Protein AF-A0A951LXU3-F1 (afdb_monomer)

Nearest PDB structures (foldseek):
  7msp-assembly2_B  TM=8.466E-01  e=3.086E-03  Bacillus subtilis subsp. subtilis str. 168
  7msk-assembly1_B  TM=7.922E-01  e=1.764E-03  Bacillus thuringiensis serovar andalousiensis BGSC 4AW1
  2ewm-assembly1_B-2  TM=5.024E-01  e=1.553E-02  Azoarcus
  4za2-assembly1_B  TM=5.194E-01  e=3.706E-02  Pectobacterium carotovorum subsp. carotovorum
  2q2w-assembly1_A  TM=5.450E-01  e=4.752E-02  Pseudomonas putida

Mean predicted aligned error: 4.67 Å

pLDDT: mean 90.05, std 13.34, range [43.31, 98.56]

Foldseek 3Di:
DPPDDAQEEEEEEDAQLLPQQLVVLLQQVVVPHAYEYEYQPHPDCNQVSNVVSPHHYHYDPHRPDDVVSRVVRVVVCVVVVHPHYHYDYSNPPDHPVVPD

Solvent-accessible surface area (backbone atoms only — not comparable to full-atom values): 5572 Å² total; per-residue (Å²): 134,82,76,74,81,76,44,43,30,37,31,25,36,35,65,62,32,44,90,31,34,34,60,47,40,56,60,41,46,80,76,69,45,43,45,35,35,18,27,34,44,48,88,59,52,28,66,58,37,31,43,73,49,67,36,46,74,47,72,41,94,53,69,70,52,62,70,51,27,42,50,56,32,50,57,50,36,51,75,72,61,44,74,41,82,42,80,47,72,33,80,53,84,68,56,70,86,75,61,132

Radius of gyration: 12.95 Å; Cα contacts (8 Å, |Δi|>4): 194; chains: 1; bounding box: 33×26×37 Å

Sequence (100 aa):
MISPPATIWIVIAAYNEGRAIGDVIGALRPEGYSVVVVDDCSRDETAAVARQAGASVLRHAINLGQGAALQTGIEFALAQGAEILVTFDADGQHRVSDIP

Structure (mmCIF, N/CA/C/O backbone):
data_AF-A0A951LXU3-F1
#
_entry.id   AF-A0A951LXU3-F1
#
loop_
_atom_site.group_PDB
_atom_site.id
_atom_site.type_symbol
_atom_site.label_atom_id
_atom_site.label_alt_id
_atom_site.label_comp_id
_atom_site.label_asym_id
_atom_site.label_entity_id
_atom_site.label_seq_id
_atom_site.pdbx_PDB_ins_code
_atom_site.Cartn_x
_atom_site.Cartn_y
_atom_site.Cartn_z
_atom_site.occupancy
_atom_site.B_iso_or_equiv
_atom_site.auth_seq_id
_atom_site.auth_comp_id
_atom_site.auth_asym_id
_atom_site.auth_atom_id
_atom_site.pdbx_PDB_model_num
ATOM 1 N N . MET A 1 1 ? -21.569 10.470 24.785 1.00 43.31 1 MET A N 1
ATOM 2 C CA . MET A 1 1 ? -21.430 10.223 23.336 1.00 43.31 1 MET A CA 1
ATOM 3 C C . MET A 1 1 ? -20.335 9.194 23.179 1.00 43.31 1 MET A C 1
ATOM 5 O O . MET A 1 1 ? -19.267 9.407 23.731 1.00 43.31 1 MET A O 1
ATOM 9 N N . ILE A 1 2 ? -20.631 8.061 22.556 1.00 47.25 2 ILE A N 1
ATOM 10 C CA . ILE A 1 2 ? -19.618 7.058 22.219 1.00 47.25 2 ILE A CA 1
ATOM 11 C C . ILE A 1 2 ? -18.964 7.593 20.944 1.00 47.25 2 ILE A C 1
ATOM 13 O O . ILE A 1 2 ? -19.700 7.891 20.000 1.00 47.25 2 ILE A O 1
ATOM 17 N N . SER A 1 3 ? -17.650 7.830 20.934 1.00 48.50 3 SER A N 1
ATOM 18 C CA . SER A 1 3 ? -16.967 8.191 19.686 1.00 48.50 3 SER A CA 1
ATOM 19 C C . SER A 1 3 ? -17.241 7.102 18.644 1.00 48.50 3 SER A C 1
ATOM 21 O O . SER A 1 3 ? -17.314 5.927 19.026 1.00 48.50 3 SER A O 1
ATOM 23 N N . PRO A 1 4 ? -17.431 7.453 17.359 1.00 57.72 4 PRO A N 1
ATOM 24 C CA . PRO A 1 4 ? -17.428 6.442 16.310 1.00 57.72 4 PRO A CA 1
ATOM 25 C C . PRO A 1 4 ? -16.132 5.615 16.410 1.00 57.72 4 PRO A C 1
ATOM 27 O O . PRO A 1 4 ? -15.127 6.130 16.912 1.00 57.72 4 PRO A O 1
ATOM 30 N N . PRO A 1 5 ? -16.149 4.332 16.007 1.00 64.75 5 PRO A N 1
ATOM 31 C CA . PRO A 1 5 ? -14.927 3.535 15.967 1.00 64.75 5 PRO A CA 1
ATOM 32 C C . PRO A 1 5 ? -13.862 4.281 15.152 1.00 64.75 5 PRO A C 1
ATOM 34 O O . PRO A 1 5 ? -14.186 4.840 14.104 1.00 64.75 5 PRO A O 1
ATOM 37 N N . ALA A 1 6 ? -12.628 4.326 15.666 1.00 72.38 6 ALA A N 1
ATOM 38 C CA . ALA A 1 6 ? -11.542 5.090 15.059 1.00 72.38 6 ALA A CA 1
ATOM 39 C C . ALA A 1 6 ? -11.329 4.668 13.600 1.00 72.38 6 ALA A C 1
ATOM 41 O O . ALA A 1 6 ? -11.342 3.476 13.281 1.00 72.38 6 ALA A O 1
ATOM 42 N N . THR A 1 7 ? -11.105 5.635 12.712 1.00 88.75 7 THR A N 1
ATOM 43 C CA . THR A 1 7 ? -10.856 5.337 11.295 1.00 88.75 7 THR A CA 1
ATOM 44 C C . THR A 1 7 ? -9.410 4.868 11.103 1.00 88.75 7 THR A C 1
ATOM 46 O O . THR A 1 7 ? -8.490 5.686 11.020 1.00 88.75 7 THR A O 1
ATOM 49 N N . ILE A 1 8 ? -9.204 3.547 11.052 1.00 94.44 8 ILE A N 1
ATOM 50 C CA . ILE A 1 8 ? -7.886 2.914 10.883 1.00 94.44 8 ILE A CA 1
ATOM 51 C C . ILE A 1 8 ? -7.591 2.676 9.399 1.00 94.44 8 ILE A C 1
ATOM 53 O O . ILE A 1 8 ? -8.373 2.030 8.692 1.00 94.44 8 ILE A O 1
ATOM 57 N N . TRP A 1 9 ? -6.433 3.160 8.949 1.00 96.69 9 TRP A N 1
ATOM 58 C CA . TRP A 1 9 ? -5.914 2.935 7.603 1.00 96.69 9 TRP A CA 1
ATOM 59 C C . TRP A 1 9 ? -4.632 2.105 7.618 1.00 96.69 9 TRP A C 1
ATOM 61 O O . TRP A 1 9 ? -3.658 2.455 8.286 1.00 96.69 9 TRP A O 1
ATOM 71 N N . ILE A 1 10 ? -4.622 1.041 6.818 1.00 96.25 10 ILE A N 1
ATOM 72 C CA . I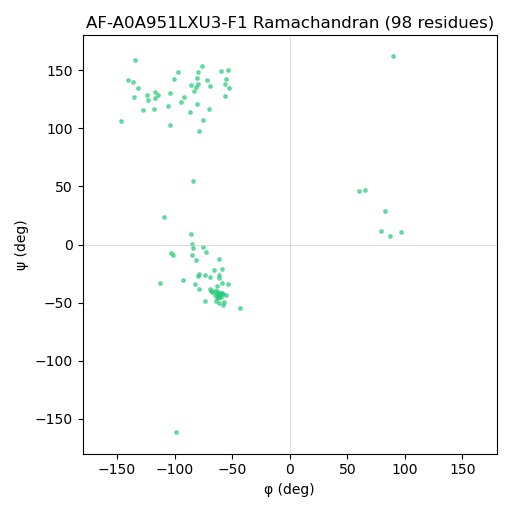LE A 1 10 ? -3.441 0.235 6.526 1.00 96.25 10 ILE A CA 1
ATOM 73 C C . ILE A 1 10 ? -2.808 0.748 5.236 1.00 96.25 10 ILE A C 1
ATOM 75 O O . ILE A 1 10 ? -3.456 0.788 4.186 1.00 96.25 10 ILE A O 1
ATOM 79 N N . VAL A 1 11 ? -1.543 1.139 5.323 1.00 97.56 11 VAL A N 1
ATOM 80 C CA . VAL A 1 11 ? -0.736 1.636 4.212 1.00 97.56 11 VAL A CA 1
ATOM 81 C C . VAL A 1 11 ? 0.257 0.557 3.806 1.00 97.56 11 VAL A C 1
ATOM 83 O O . VAL A 1 11 ? 1.117 0.171 4.598 1.00 97.56 11 VAL A O 1
ATOM 86 N N . ILE A 1 12 ? 0.155 0.100 2.562 1.00 97.12 12 ILE A N 1
ATOM 87 C CA . ILE A 1 12 ? 1.011 -0.948 2.005 1.00 97.12 12 ILE A CA 1
ATOM 88 C C . ILE A 1 12 ? 1.793 -0.369 0.830 1.00 97.12 12 ILE A C 1
ATOM 90 O O . ILE A 1 12 ? 1.211 0.012 -0.185 1.00 97.12 12 ILE A O 1
ATOM 94 N N . ALA A 1 13 ? 3.116 -0.313 0.943 1.00 97.12 13 ALA A N 1
ATOM 95 C CA . ALA A 1 13 ? 3.983 -0.073 -0.208 1.00 97.12 13 ALA A CA 1
ATOM 96 C C . ALA A 1 13 ? 4.212 -1.402 -0.941 1.00 97.12 13 ALA A C 1
ATOM 98 O O . ALA A 1 13 ? 4.534 -2.399 -0.299 1.00 97.12 13 ALA A O 1
ATOM 99 N N . ALA A 1 14 ? 4.053 -1.429 -2.265 1.00 97.06 14 ALA A N 1
ATOM 100 C CA . ALA A 1 14 ? 4.173 -2.657 -3.049 1.00 97.06 14 ALA A CA 1
ATOM 101 C C . ALA A 1 14 ? 4.990 -2.450 -4.331 1.00 97.06 14 ALA A C 1
ATOM 103 O O . ALA A 1 14 ? 4.826 -1.447 -5.027 1.00 97.06 14 ALA A O 1
ATOM 104 N N . TYR A 1 15 ? 5.841 -3.424 -4.663 1.00 96.94 15 TYR A N 1
ATOM 105 C CA . TYR A 1 15 ? 6.587 -3.472 -5.920 1.00 96.94 15 TYR A CA 1
ATOM 106 C C . TYR A 1 15 ? 6.771 -4.924 -6.386 1.00 96.94 15 TYR A C 1
ATOM 108 O O . TYR A 1 15 ? 7.609 -5.646 -5.860 1.00 96.94 15 TYR A O 1
ATOM 116 N N . ASN A 1 16 ? 6.026 -5.326 -7.417 1.00 96.44 16 ASN A N 1
ATOM 117 C CA . ASN A 1 16 ? 5.973 -6.687 -7.970 1.00 96.44 16 ASN A CA 1
ATOM 118 C C . ASN A 1 16 ? 5.507 -7.772 -6.975 1.00 96.44 16 ASN A C 1
ATOM 120 O O . ASN A 1 16 ? 6.093 -8.851 -6.898 1.00 96.44 16 ASN A O 1
ATOM 124 N N . GLU A 1 17 ? 4.434 -7.482 -6.242 1.00 95.62 17 GLU A N 1
ATOM 125 C CA . GLU A 1 17 ? 3.847 -8.329 -5.195 1.00 95.62 17 GLU A CA 1
ATOM 126 C C . GLU A 1 17 ? 2.501 -8.949 -5.605 1.00 95.62 17 GLU A C 1
ATOM 128 O O . GLU A 1 17 ? 1.681 -9.324 -4.763 1.00 95.62 17 GLU A O 1
ATOM 133 N N . GLY A 1 18 ? 2.238 -9.094 -6.909 1.00 93.25 18 GLY A N 1
ATOM 134 C CA . GLY A 1 18 ? 0.942 -9.554 -7.419 1.00 93.25 18 GLY A CA 1
ATOM 135 C C . GLY A 1 18 ? 0.517 -10.938 -6.921 1.00 93.25 18 GLY A C 1
ATOM 136 O O . GLY A 1 18 ? -0.671 -11.246 -6.920 1.00 93.25 18 GLY A O 1
ATOM 137 N N . ARG A 1 19 ? 1.467 -11.759 -6.458 1.00 92.81 19 ARG A N 1
ATOM 138 C CA . ARG A 1 19 ? 1.201 -13.100 -5.916 1.00 92.81 19 ARG A CA 1
ATOM 139 C C . ARG A 1 19 ? 0.699 -13.103 -4.472 1.00 92.81 19 ARG A C 1
ATOM 141 O O . ARG A 1 19 ? 0.030 -14.058 -4.106 1.00 92.81 19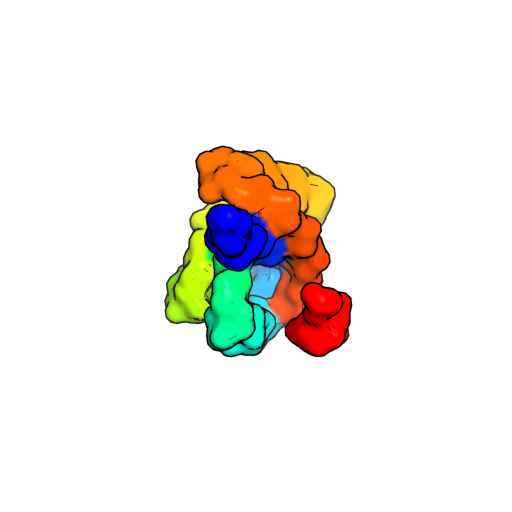 ARG A O 1
ATOM 148 N N . ALA A 1 20 ? 1.044 -12.092 -3.676 1.00 91.88 20 ALA A N 1
ATOM 149 C CA . ALA A 1 20 ? 0.772 -12.057 -2.236 1.00 91.88 20 ALA A CA 1
ATOM 150 C C . ALA A 1 20 ? -0.248 -10.975 -1.857 1.00 91.88 20 ALA A C 1
ATOM 152 O O . ALA A 1 20 ? -1.067 -11.174 -0.960 1.00 91.88 20 ALA A O 1
ATOM 153 N N . ILE A 1 21 ? -0.251 -9.845 -2.574 1.00 94.62 21 ILE A N 1
ATOM 154 C CA . ILE A 1 21 ? -1.008 -8.650 -2.185 1.00 94.62 21 ILE A CA 1
ATOM 155 C C . ILE A 1 21 ? -2.519 -8.900 -2.054 1.00 94.62 21 ILE A C 1
ATOM 157 O O . ILE A 1 21 ? -3.175 -8.303 -1.203 1.00 94.62 21 ILE A O 1
ATOM 161 N N . GLY A 1 22 ? -3.073 -9.804 -2.869 1.00 94.88 22 GLY A N 1
ATOM 162 C CA . GLY A 1 22 ? -4.487 -10.175 -2.812 1.00 94.88 22 GLY A CA 1
ATOM 163 C C . GLY A 1 22 ? -4.868 -10.836 -1.487 1.00 94.88 22 GLY A C 1
ATOM 164 O O . GLY A 1 22 ? -5.855 -10.432 -0.873 1.00 94.88 22 GLY A O 1
ATOM 165 N N . ASP A 1 23 ? -4.057 -11.786 -1.021 1.00 92.88 23 AS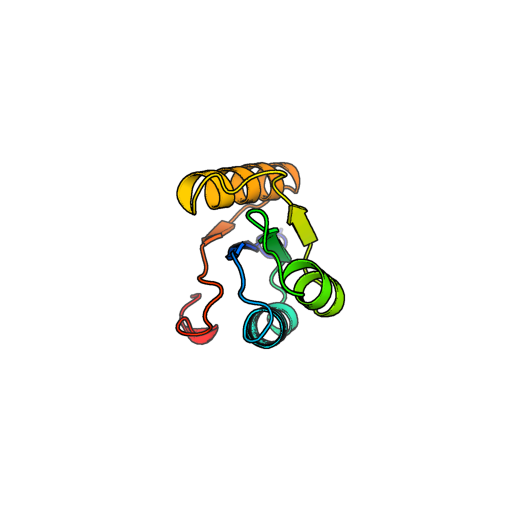P A N 1
ATOM 166 C CA . ASP A 1 23 ? -4.287 -12.507 0.234 1.00 92.88 23 ASP A CA 1
ATOM 167 C C . ASP A 1 23 ? -4.112 -11.580 1.443 1.00 92.88 23 ASP A C 1
ATOM 169 O O . ASP A 1 23 ? -4.928 -11.603 2.364 1.00 92.88 23 ASP A O 1
ATOM 173 N N . VAL A 1 24 ? -3.107 -10.695 1.405 1.00 92.81 24 VAL A N 1
ATOM 174 C CA . VAL A 1 24 ? -2.877 -9.677 2.446 1.00 92.81 24 VAL A CA 1
ATOM 175 C C . VAL A 1 24 ? -4.100 -8.771 2.603 1.00 92.81 24 VAL A C 1
ATOM 177 O O . VAL A 1 24 ? -4.633 -8.618 3.702 1.00 92.81 24 VAL A O 1
ATOM 180 N N . ILE A 1 25 ? -4.600 -8.202 1.502 1.00 94.69 25 ILE A N 1
AT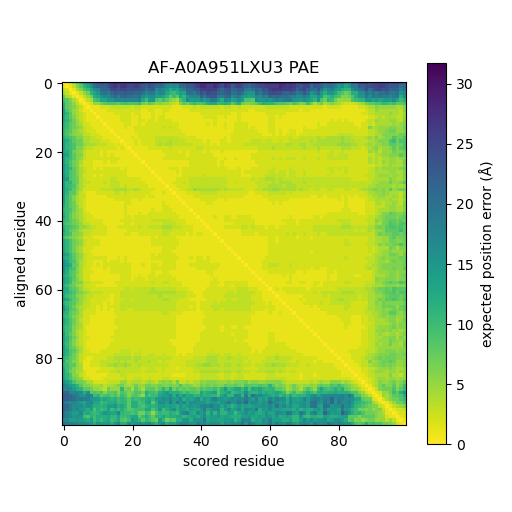OM 181 C CA . ILE A 1 25 ? -5.790 -7.338 1.538 1.00 94.69 25 ILE A CA 1
ATOM 182 C C . ILE A 1 25 ? -7.029 -8.139 1.956 1.00 94.69 25 ILE A C 1
ATOM 184 O O . ILE A 1 25 ? -7.848 -7.642 2.733 1.00 94.69 25 ILE A O 1
ATOM 188 N N . GLY A 1 26 ? -7.160 -9.373 1.463 1.00 94.06 26 GLY A N 1
ATOM 189 C CA . GLY A 1 26 ? -8.260 -10.277 1.786 1.00 94.06 26 GLY A CA 1
ATOM 190 C C . GLY A 1 26 ? -8.334 -10.641 3.268 1.00 94.06 26 GLY A C 1
ATOM 191 O O . GLY A 1 26 ? -9.432 -10.865 3.770 1.00 94.06 26 GLY A O 1
ATOM 192 N N . ALA A 1 27 ? -7.204 -10.641 3.977 1.00 91.56 27 ALA A N 1
ATOM 193 C CA . ALA A 1 27 ? -7.156 -10.849 5.419 1.00 91.56 27 ALA A CA 1
ATOM 194 C C . ALA A 1 27 ? -7.461 -9.566 6.218 1.00 91.56 27 ALA A C 1
ATOM 196 O O . ALA A 1 27 ? -8.091 -9.637 7.267 1.00 91.56 27 ALA A O 1
ATOM 197 N N . LEU A 1 28 ? -7.060 -8.389 5.722 1.00 91.56 28 LEU A N 1
ATOM 198 C CA . LEU A 1 28 ? -7.249 -7.105 6.419 1.00 91.56 28 LEU A CA 1
ATOM 199 C C . LEU A 1 28 ? -8.674 -6.545 6.293 1.00 91.56 28 LEU A C 1
ATOM 201 O O . LEU A 1 28 ? -9.212 -5.957 7.228 1.00 91.56 28 LEU A O 1
ATOM 205 N N . ARG A 1 29 ? -9.298 -6.694 5.122 1.00 90.94 29 ARG A N 1
ATOM 206 C CA . ARG A 1 29 ? -10.613 -6.103 4.823 1.00 90.94 29 ARG A CA 1
ATOM 207 C C . ARG A 1 29 ? -11.758 -6.626 5.705 1.00 90.94 29 ARG A C 1
ATOM 209 O O . ARG A 1 29 ? -12.578 -5.801 6.110 1.00 90.94 29 ARG A O 1
ATOM 216 N N . PRO A 1 30 ? -11.861 -7.936 6.003 1.00 90.62 30 PRO A N 1
ATOM 217 C CA . PRO A 1 30 ? -12.908 -8.467 6.877 1.00 90.62 30 PRO A CA 1
ATOM 218 C C . PRO A 1 30 ? -12.875 -7.915 8.306 1.00 90.62 30 PRO A C 1
ATOM 220 O O . PRO A 1 30 ? -13.931 -7.816 8.922 1.00 90.62 30 PRO A O 1
ATOM 223 N N . GLU A 1 31 ? -11.707 -7.490 8.798 1.00 89.88 31 GLU A N 1
ATOM 224 C CA . GLU A 1 31 ? -11.552 -6.853 10.118 1.00 89.88 31 GLU A CA 1
ATOM 225 C C . GLU A 1 31 ? -12.048 -5.392 10.150 1.00 89.88 31 GLU A C 1
ATOM 227 O O . GLU A 1 31 ? -12.029 -4.733 11.186 1.00 89.88 31 GLU A O 1
ATOM 232 N N . GLY A 1 32 ? -12.513 -4.860 9.014 1.00 90.12 32 GLY A N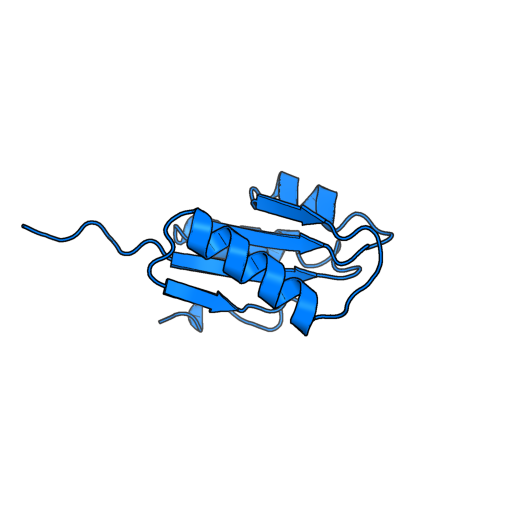 1
ATOM 233 C CA . GLY A 1 32 ? -13.056 -3.505 8.912 1.00 90.12 32 GLY A CA 1
ATOM 234 C C . GLY A 1 32 ? -12.012 -2.420 8.645 1.00 90.12 32 GLY A C 1
ATOM 235 O O . GLY A 1 32 ? -12.360 -1.238 8.633 1.00 90.12 32 GLY A O 1
ATOM 236 N N . TYR A 1 33 ? -10.754 -2.787 8.388 1.00 93.31 33 TYR A N 1
ATOM 237 C CA . TYR A 1 33 ? -9.712 -1.817 8.068 1.00 93.31 33 TYR A CA 1
ATOM 238 C C . TYR A 1 33 ? -9.877 -1.215 6.667 1.00 93.31 33 TYR A C 1
ATOM 240 O O . TYR A 1 33 ? -10.179 -1.904 5.685 1.00 93.31 33 TYR A O 1
ATOM 248 N N . SER A 1 34 ? -9.597 0.086 6.554 1.00 95.62 34 SER A N 1
ATOM 249 C CA . SER A 1 34 ? -9.410 0.733 5.254 1.00 95.62 34 SER A CA 1
ATO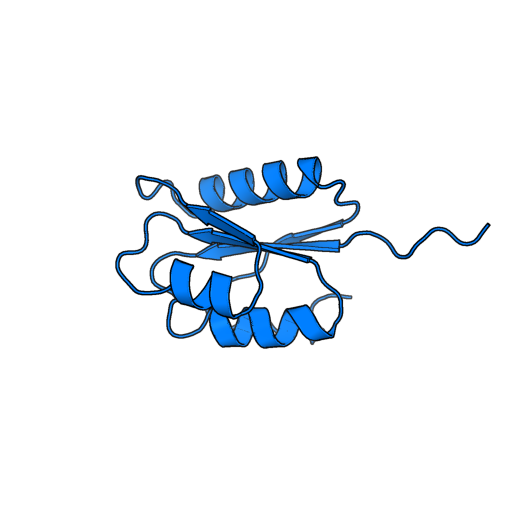M 250 C C . SER A 1 34 ? -7.994 0.465 4.758 1.00 95.62 34 SER A C 1
ATOM 252 O O . SER A 1 34 ? -7.044 0.567 5.525 1.00 95.62 34 SER A O 1
ATOM 254 N N . VAL A 1 35 ? -7.829 0.113 3.482 1.00 97.12 35 VAL A N 1
ATOM 255 C CA . VAL A 1 35 ? -6.521 -0.272 2.929 1.00 97.12 35 VAL A CA 1
ATOM 256 C C . VAL A 1 35 ? -6.182 0.614 1.740 1.00 97.12 35 VAL A C 1
ATOM 258 O O . VAL A 1 35 ? -6.983 0.741 0.806 1.00 97.12 35 VAL A O 1
ATOM 261 N N . VAL A 1 36 ? -4.983 1.194 1.761 1.00 98.31 36 VAL A N 1
ATOM 262 C CA . VAL A 1 36 ? -4.356 1.831 0.603 1.00 98.31 36 VAL A CA 1
ATOM 263 C C . VAL A 1 36 ? -3.076 1.088 0.240 1.00 98.31 36 VAL A C 1
ATOM 265 O O . VAL A 1 36 ? -2.188 0.900 1.068 1.00 98.31 36 VAL A O 1
ATOM 268 N N . VAL A 1 37 ? -2.982 0.684 -1.024 1.00 98.44 37 VAL A N 1
ATOM 269 C CA . VAL A 1 37 ? -1.759 0.158 -1.625 1.00 98.44 37 VAL A CA 1
ATOM 270 C C . VAL A 1 37 ? -1.146 1.233 -2.506 1.00 98.44 37 VAL A C 1
ATOM 272 O O . VAL A 1 37 ? -1.822 1.808 -3.362 1.00 98.44 37 VAL A O 1
ATOM 275 N N . VAL A 1 38 ? 0.144 1.481 -2.326 1.00 98.56 38 VAL A N 1
ATOM 276 C CA . VAL A 1 38 ? 0.944 2.314 -3.219 1.00 98.56 38 VAL A CA 1
ATOM 277 C C . VAL A 1 38 ? 1.813 1.399 -4.071 1.00 98.56 38 VAL A C 1
ATOM 279 O O . VAL A 1 38 ? 2.810 0.856 -3.602 1.00 98.56 38 VAL A O 1
ATOM 282 N N . ASP A 1 39 ? 1.394 1.207 -5.320 1.00 98.50 39 ASP A N 1
ATOM 283 C CA . ASP A 1 39 ? 2.135 0.474 -6.343 1.00 98.50 39 ASP A CA 1
ATOM 284 C C . ASP A 1 39 ? 3.296 1.333 -6.869 1.00 98.50 39 ASP A C 1
ATOM 286 O O . ASP A 1 39 ? 3.092 2.289 -7.627 1.00 98.50 39 ASP A O 1
ATOM 290 N N . ASP A 1 40 ? 4.523 0.987 -6.490 1.00 98.12 40 ASP A N 1
ATOM 291 C CA . ASP A 1 40 ? 5.739 1.736 -6.812 1.00 98.12 40 ASP A CA 1
ATOM 292 C C . ASP A 1 40 ? 6.301 1.369 -8.200 1.00 98.12 40 ASP A C 1
ATOM 294 O O . ASP A 1 40 ? 7.459 0.979 -8.371 1.00 98.12 40 ASP A O 1
ATOM 298 N N . CYS A 1 41 ? 5.439 1.486 -9.216 1.00 98.00 41 CYS A N 1
ATOM 299 C CA . CYS A 1 41 ? 5.713 1.154 -10.615 1.00 98.00 41 CYS A CA 1
ATOM 300 C C . CYS A 1 41 ? 5.982 -0.347 -10.862 1.00 98.00 41 CYS A C 1
ATOM 302 O O . CYS A 1 41 ? 6.908 -0.721 -11.589 1.00 98.00 41 CYS A O 1
ATOM 304 N N . SER A 1 42 ? 5.148 -1.232 -10.301 1.00 97.81 42 SER A N 1
ATOM 305 C CA . SER A 1 42 ? 5.219 -2.668 -10.602 1.00 97.81 42 SER A CA 1
ATOM 306 C C . SER A 1 42 ? 5.014 -2.947 -12.092 1.00 97.81 42 SER A C 1
ATOM 308 O O . SER A 1 42 ? 4.293 -2.236 -12.804 1.00 97.81 42 SER A O 1
ATOM 310 N N . ARG A 1 43 ? 5.654 -4.017 -12.565 1.00 97.56 43 ARG A N 1
ATOM 311 C CA . ARG A 1 43 ? 5.556 -4.522 -13.945 1.00 97.56 43 ARG A CA 1
ATOM 312 C C . ARG A 1 43 ? 4.636 -5.732 -14.073 1.00 97.56 43 ARG A C 1
A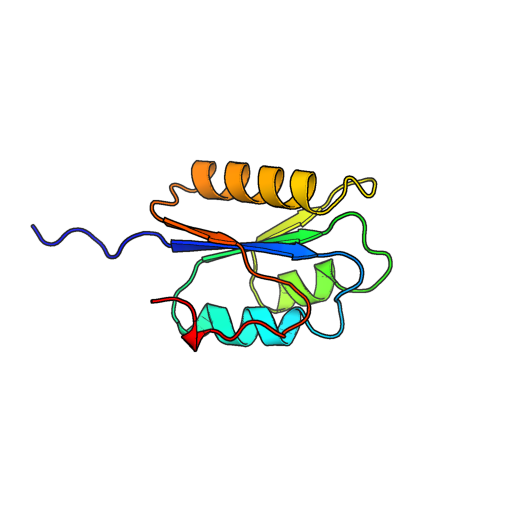TOM 314 O O . ARG A 1 43 ? 4.369 -6.166 -15.190 1.00 97.56 43 ARG A O 1
ATOM 321 N N . ASP A 1 44 ? 4.198 -6.278 -12.948 1.00 97.44 44 ASP A N 1
ATOM 322 C CA . ASP A 1 44 ? 3.261 -7.388 -12.861 1.00 97.44 44 ASP A CA 1
ATOM 323 C C . ASP A 1 44 ? 1.827 -6.890 -12.581 1.00 97.44 44 ASP A C 1
ATOM 325 O O . ASP A 1 44 ? 1.483 -5.723 -12.794 1.00 97.44 44 ASP A O 1
ATOM 329 N N . GLU A 1 45 ? 0.975 -7.792 -12.099 1.00 97.69 45 GLU A N 1
ATOM 330 C CA . GLU A 1 45 ? -0.439 -7.532 -11.840 1.00 97.69 45 GLU A CA 1
ATOM 331 C C . GLU A 1 45 ? -0.725 -6.928 -10.452 1.00 97.69 45 GLU A C 1
ATOM 333 O O . GLU A 1 45 ? -1.896 -6.780 -10.107 1.00 97.69 45 GLU A O 1
ATOM 338 N N . THR A 1 46 ? 0.291 -6.521 -9.672 1.00 97.75 46 THR A N 1
ATOM 339 C CA . THR A 1 46 ? 0.144 -6.004 -8.289 1.00 97.75 46 THR A CA 1
ATOM 340 C C . THR A 1 46 ? -1.020 -5.027 -8.132 1.00 97.75 46 THR A C 1
ATOM 342 O O . THR A 1 46 ? -1.928 -5.243 -7.330 1.00 97.75 46 THR A O 1
ATOM 345 N N . ALA A 1 47 ? -1.051 -3.965 -8.941 1.00 98.00 47 ALA A N 1
ATOM 346 C CA . ALA A 1 47 ? -2.097 -2.950 -8.848 1.00 98.00 47 ALA A CA 1
ATOM 347 C C . ALA A 1 47 ? -3.480 -3.443 -9.301 1.00 98.00 47 ALA A C 1
ATOM 349 O O . ALA A 1 47 ? -4.495 -2.888 -8.879 1.00 98.00 47 ALA A O 1
ATOM 350 N N . ALA A 1 48 ? -3.548 -4.424 -10.202 1.00 98.44 48 ALA A N 1
ATOM 351 C CA . ALA A 1 48 ? -4.817 -5.002 -10.634 1.00 98.44 48 ALA A CA 1
ATOM 352 C C . ALA A 1 48 ? -5.395 -5.893 -9.528 1.00 98.44 48 ALA A C 1
ATOM 354 O O . ALA A 1 48 ? -6.542 -5.692 -9.128 1.00 98.44 48 ALA A O 1
ATOM 355 N N . VAL A 1 49 ? -4.570 -6.788 -8.977 1.00 98.25 49 VAL A N 1
ATOM 356 C CA . VAL A 1 49 ? -4.930 -7.681 -7.868 1.00 98.25 49 VAL A CA 1
ATOM 357 C C . VAL A 1 49 ? -5.350 -6.874 -6.638 1.00 98.25 49 VAL A C 1
ATOM 359 O O . VAL A 1 49 ? -6.407 -7.133 -6.068 1.00 98.25 49 VAL A O 1
ATOM 362 N N . ALA A 1 50 ? -4.602 -5.824 -6.281 1.00 97.94 50 ALA A N 1
ATOM 363 C CA . ALA A 1 50 ? -4.934 -4.982 -5.133 1.00 97.94 50 ALA A CA 1
ATOM 364 C C . ALA A 1 50 ? -6.299 -4.281 -5.265 1.00 97.94 50 ALA A C 1
ATOM 366 O O . ALA A 1 50 ? -7.082 -4.246 -4.313 1.00 97.94 50 ALA A O 1
ATOM 367 N N . ARG A 1 51 ? -6.628 -3.765 -6.461 1.00 98.38 51 ARG A N 1
ATOM 368 C CA . ARG A 1 51 ? -7.951 -3.169 -6.724 1.00 98.38 51 ARG A CA 1
ATOM 369 C C . ARG A 1 51 ? -9.063 -4.208 -6.642 1.00 98.38 51 ARG A C 1
ATOM 371 O O . ARG A 1 51 ? -10.106 -3.927 -6.063 1.00 98.38 51 ARG A O 1
ATOM 378 N N . GLN A 1 52 ? -8.846 -5.393 -7.212 1.00 98.12 52 GLN A N 1
ATOM 379 C CA . GLN A 1 52 ? -9.827 -6.482 -7.183 1.00 98.12 52 GLN A CA 1
ATOM 380 C C . GLN A 1 52 ? -10.104 -6.966 -5.755 1.00 98.12 52 GLN A C 1
ATOM 382 O O . GLN A 1 52 ? -11.253 -7.243 -5.424 1.00 98.12 52 GLN A O 1
ATOM 387 N N . ALA A 1 53 ? -9.083 -6.983 -4.894 1.00 96.81 53 ALA A N 1
ATOM 388 C CA . ALA A 1 53 ? -9.220 -7.298 -3.472 1.00 96.81 53 ALA A CA 1
ATOM 389 C C . ALA A 1 53 ? -9.897 -6.176 -2.649 1.00 96.81 53 ALA A C 1
ATOM 391 O O . ALA A 1 53 ? -10.212 -6.359 -1.474 1.00 96.81 53 ALA A O 1
ATOM 392 N N . GLY A 1 54 ? -10.168 -5.018 -3.261 1.00 96.50 54 GLY A N 1
ATOM 393 C CA . GLY A 1 54 ? -10.950 -3.933 -2.669 1.00 96.50 54 GLY A CA 1
ATOM 394 C C . GLY A 1 54 ? -10.135 -2.822 -2.007 1.00 96.50 54 GLY A C 1
ATOM 395 O O . GLY A 1 54 ? -10.731 -1.979 -1.334 1.00 96.50 54 GLY A O 1
ATOM 396 N N . ALA A 1 55 ? -8.812 -2.782 -2.182 1.00 97.69 55 ALA A N 1
ATOM 397 C CA . ALA A 1 55 ? -7.994 -1.680 -1.681 1.00 97.69 55 ALA A CA 1
ATOM 398 C C . ALA A 1 55 ? -8.118 -0.420 -2.557 1.00 97.69 55 ALA A C 1
ATOM 400 O O . ALA A 1 55 ? -8.344 -0.491 -3.769 1.00 97.69 55 ALA A O 1
ATOM 401 N N . SER A 1 56 ? -7.893 0.745 -1.946 1.00 98.31 56 SER A N 1
ATOM 402 C CA . SER A 1 56 ? -7.540 1.953 -2.698 1.00 98.31 56 SER A CA 1
ATOM 403 C C . SER A 1 56 ? -6.139 1.772 -3.277 1.00 98.31 56 SER A C 1
ATOM 405 O O . SER A 1 56 ? -5.255 1.290 -2.574 1.00 98.31 56 SER A O 1
ATOM 407 N N . VAL A 1 57 ? -5.914 2.140 -4.541 1.00 98.56 57 VAL A N 1
ATOM 408 C CA . VAL A 1 57 ? -4.610 1.929 -5.192 1.00 98.56 57 VAL A CA 1
ATOM 409 C C . VAL A 1 57 ? -4.084 3.217 -5.801 1.00 98.56 57 VAL A C 1
ATOM 411 O O . VAL A 1 57 ? -4.657 3.737 -6.762 1.00 98.56 57 VAL A O 1
ATOM 414 N N . LEU A 1 58 ? -2.957 3.677 -5.268 1.00 98.50 58 LEU A N 1
ATOM 415 C CA . LEU A 1 58 ? -2.129 4.740 -5.831 1.00 98.50 58 LEU A CA 1
ATOM 416 C C . LEU A 1 58 ? -0.994 4.103 -6.624 1.00 98.50 58 LEU A C 1
ATOM 418 O O . LEU A 1 58 ? -0.550 3.007 -6.295 1.00 98.50 58 LEU A O 1
ATOM 422 N N . ARG A 1 59 ? -0.534 4.766 -7.685 1.00 98.19 59 ARG A N 1
ATOM 423 C CA . ARG A 1 59 ? 0.543 4.235 -8.523 1.00 98.19 59 ARG A CA 1
ATOM 424 C C . ARG A 1 59 ? 1.568 5.307 -8.839 1.00 98.19 59 ARG A C 1
ATOM 426 O O . ARG A 1 59 ? 1.213 6.353 -9.380 1.00 98.19 59 ARG A O 1
ATOM 433 N N . HIS A 1 60 ? 2.832 5.017 -8.561 1.00 98.50 60 HIS A N 1
ATOM 434 C CA . HIS A 1 60 ? 3.942 5.839 -9.017 1.00 98.50 60 HIS A CA 1
ATOM 435 C C . HIS A 1 60 ? 4.294 5.527 -10.473 1.00 98.50 60 HIS A C 1
ATOM 437 O O . HIS A 1 60 ? 4.233 4.382 -10.926 1.00 98.50 60 HIS A O 1
ATOM 443 N N . ALA A 1 61 ? 4.670 6.564 -11.223 1.00 97.44 61 ALA A N 1
ATOM 444 C CA . ALA A 1 61 ? 5.083 6.423 -12.621 1.00 97.44 61 ALA A CA 1
ATOM 445 C C . ALA A 1 61 ? 6.482 5.796 -12.766 1.00 97.44 61 ALA A C 1
ATOM 447 O O . ALA A 1 61 ? 6.781 5.171 -13.780 1.00 97.44 61 ALA A O 1
ATOM 448 N N . ILE A 1 62 ? 7.328 5.952 -11.748 1.00 97.62 62 ILE A N 1
ATOM 449 C CA . ILE A 1 62 ? 8.663 5.362 -11.624 1.00 97.62 62 ILE A CA 1
ATOM 450 C C . ILE A 1 62 ? 8.813 4.800 -10.211 1.00 97.62 62 ILE A C 1
ATOM 452 O O . ILE A 1 62 ? 8.091 5.228 -9.318 1.00 97.62 62 ILE A O 1
ATOM 456 N N . ASN A 1 63 ? 9.736 3.862 -10.011 1.00 97.38 63 ASN A N 1
ATOM 457 C CA . ASN A 1 63 ? 10.037 3.346 -8.679 1.00 97.38 63 ASN A CA 1
ATOM 458 C C . ASN A 1 63 ? 10.760 4.433 -7.861 1.00 97.38 63 ASN A C 1
ATOM 460 O O . ASN A 1 63 ? 11.838 4.885 -8.258 1.00 97.38 63 ASN A O 1
ATOM 464 N N . LEU A 1 64 ? 10.136 4.886 -6.773 1.00 97.25 64 LEU A N 1
ATOM 465 C CA . LEU A 1 64 ? 10.648 5.912 -5.858 1.00 97.25 64 LEU A CA 1
ATOM 466 C C . LEU A 1 64 ? 11.189 5.314 -4.548 1.00 97.25 64 LEU A C 1
ATOM 468 O O . LEU A 1 64 ? 11.792 6.028 -3.745 1.00 97.25 64 LEU A O 1
ATOM 472 N N . GLY A 1 65 ? 10.995 4.013 -4.339 1.00 95.56 65 GLY A N 1
ATOM 473 C CA . GLY A 1 65 ? 11.382 3.278 -3.147 1.00 95.56 65 GLY A CA 1
ATOM 474 C C . GLY A 1 65 ? 10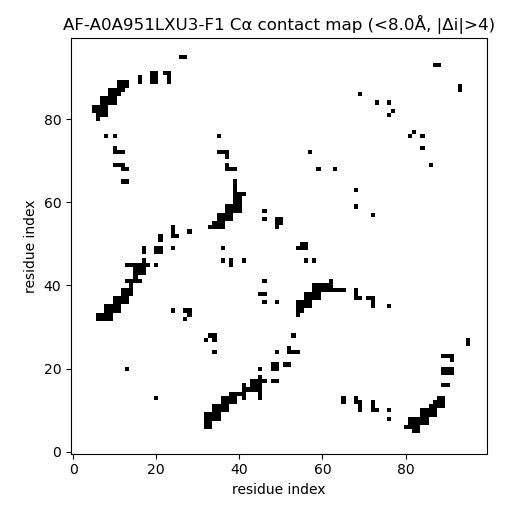.301 3.261 -2.063 1.00 95.56 65 GLY A C 1
ATOM 475 O O . GLY A 1 65 ? 9.391 4.093 -2.017 1.00 95.56 65 GLY A O 1
ATOM 476 N N . GLN A 1 66 ? 10.443 2.315 -1.129 1.00 94.69 66 GLN A N 1
ATOM 477 C CA . GLN A 1 66 ? 9.467 2.037 -0.068 1.00 94.69 66 GLN A CA 1
ATOM 478 C C . GLN A 1 66 ? 9.123 3.269 0.779 1.00 94.69 66 GLN A C 1
ATOM 480 O O . GLN A 1 66 ? 7.954 3.510 1.052 1.00 94.69 66 GLN A O 1
ATOM 485 N N . GLY A 1 67 ? 10.116 4.076 1.167 1.00 96.06 67 GLY A N 1
ATOM 486 C CA . GLY A 1 67 ? 9.879 5.270 1.986 1.00 96.06 67 GLY A CA 1
ATOM 487 C C . GLY A 1 67 ? 8.981 6.301 1.295 1.00 96.06 67 GLY A C 1
ATOM 488 O O . GLY A 1 67 ? 8.051 6.814 1.912 1.00 96.06 67 GLY A O 1
ATOM 489 N N . ALA A 1 68 ? 9.210 6.550 0.002 1.00 97.44 68 ALA A N 1
ATOM 490 C CA . ALA A 1 68 ? 8.379 7.457 -0.785 1.00 97.44 68 ALA A CA 1
ATOM 491 C C . ALA A 1 68 ? 6.965 6.892 -0.985 1.00 97.44 68 ALA A C 1
ATOM 493 O O . ALA A 1 68 ? 5.986 7.619 -0.843 1.00 97.44 68 ALA A O 1
ATOM 494 N N . ALA A 1 69 ? 6.847 5.587 -1.248 1.00 97.62 69 ALA A N 1
ATOM 495 C CA . ALA A 1 69 ? 5.556 4.916 -1.367 1.00 97.62 69 ALA A CA 1
ATOM 496 C C . ALA A 1 69 ? 4.743 4.976 -0.062 1.00 97.62 69 ALA A C 1
ATOM 498 O O . ALA A 1 69 ? 3.563 5.327 -0.085 1.00 97.62 69 ALA A O 1
ATOM 499 N N . LEU A 1 70 ? 5.377 4.718 1.086 1.00 97.69 70 LEU A N 1
ATOM 500 C CA . LEU A 1 70 ? 4.741 4.866 2.395 1.00 97.69 70 LEU A CA 1
ATOM 501 C C . LEU A 1 70 ? 4.308 6.312 2.642 1.00 97.69 70 LEU A C 1
ATOM 503 O O . LEU A 1 70 ? 3.175 6.530 3.062 1.00 97.69 70 LEU A O 1
ATOM 507 N N . GLN A 1 71 ? 5.160 7.296 2.337 1.00 98.25 71 GLN A N 1
ATOM 508 C CA . GLN A 1 71 ? 4.806 8.710 2.473 1.00 98.25 71 GLN A CA 1
ATOM 509 C C . GLN A 1 71 ? 3.551 9.056 1.660 1.00 98.25 71 GLN A C 1
ATOM 511 O O . GLN A 1 71 ? 2.606 9.617 2.208 1.00 98.25 71 GLN A O 1
ATOM 516 N N . THR A 1 72 ? 3.501 8.668 0.384 1.00 98.44 72 THR A N 1
ATOM 517 C CA . THR A 1 72 ? 2.330 8.888 -0.475 1.00 98.44 72 THR A CA 1
ATOM 518 C C . THR A 1 72 ? 1.065 8.236 0.089 1.00 98.44 72 THR A C 1
ATOM 520 O O . THR A 1 72 ? -0.007 8.841 0.076 1.00 98.44 72 THR A O 1
ATOM 523 N N . GLY A 1 73 ? 1.173 7.017 0.619 1.00 98.25 73 GLY A N 1
ATOM 524 C CA . GLY A 1 73 ? 0.036 6.318 1.214 1.00 98.25 73 GLY A CA 1
ATOM 525 C C . GLY A 1 73 ? -0.446 6.948 2.524 1.00 98.25 73 GLY A C 1
ATOM 526 O O . GLY A 1 73 ? -1.652 7.059 2.739 1.00 98.25 73 GLY A O 1
ATOM 527 N N . ILE A 1 74 ? 0.476 7.418 3.368 1.00 98.00 74 ILE A N 1
ATOM 528 C CA . ILE A 1 74 ? 0.175 8.152 4.607 1.00 98.00 74 ILE A CA 1
ATOM 529 C C . ILE A 1 74 ? -0.526 9.471 4.275 1.00 98.00 74 ILE A C 1
ATOM 531 O O . ILE A 1 74 ? -1.574 9.756 4.847 1.00 98.00 74 ILE A O 1
ATOM 535 N N . GLU A 1 75 ? 0.001 10.258 3.334 1.00 98.44 75 GLU A N 1
ATOM 536 C CA . GLU A 1 75 ? -0.615 11.521 2.905 1.00 98.44 75 GLU A CA 1
ATOM 537 C C . GLU A 1 75 ? -2.041 11.302 2.385 1.00 98.44 75 GLU A C 1
ATOM 539 O O . GLU A 1 75 ? -2.963 12.034 2.752 1.00 98.44 75 GLU A O 1
ATOM 544 N N . PHE A 1 76 ? -2.246 10.249 1.591 1.00 98.19 76 PHE A N 1
ATOM 545 C CA . PHE A 1 76 ? -3.573 9.860 1.133 1.00 98.19 76 PHE A CA 1
ATOM 546 C C . PHE A 1 76 ? -4.504 9.492 2.289 1.00 98.19 76 PHE A C 1
ATOM 548 O O . PHE A 1 76 ? -5.612 10.016 2.362 1.00 98.19 76 PHE A O 1
ATOM 555 N N . ALA A 1 77 ? -4.071 8.618 3.197 1.00 96.81 77 ALA A N 1
ATOM 556 C CA . ALA A 1 77 ? -4.889 8.165 4.316 1.00 96.81 77 ALA A CA 1
ATOM 557 C C . ALA A 1 77 ? -5.251 9.319 5.270 1.00 96.81 77 ALA A C 1
ATOM 559 O O . ALA A 1 77 ? -6.405 9.435 5.687 1.00 96.81 77 ALA A O 1
ATOM 560 N N . LEU A 1 78 ? -4.317 10.237 5.540 1.00 96.50 78 LEU A N 1
ATOM 561 C CA . LEU A 1 78 ? -4.592 11.469 6.286 1.00 96.50 78 LEU A CA 1
ATOM 562 C C . LEU A 1 78 ? -5.654 12.329 5.590 1.00 96.50 78 LEU A C 1
ATOM 564 O O . LEU A 1 78 ? -6.566 12.825 6.248 1.00 96.50 78 LEU A O 1
ATOM 568 N N . ALA A 1 79 ? -5.594 12.459 4.262 1.00 97.00 79 ALA A N 1
ATOM 569 C CA . ALA A 1 79 ? -6.613 13.175 3.493 1.00 97.00 79 ALA A CA 1
ATOM 570 C C . ALA A 1 79 ? -7.994 12.486 3.517 1.00 97.00 79 ALA A C 1
ATOM 572 O O . ALA A 1 79 ? -9.005 13.155 3.311 1.00 97.00 79 ALA A O 1
ATOM 573 N N . GLN A 1 80 ? -8.054 11.177 3.799 1.00 95.56 80 GLN A N 1
ATOM 574 C CA . GLN A 1 80 ? -9.300 10.432 4.032 1.00 95.56 80 GLN A CA 1
ATOM 575 C C . GLN A 1 80 ? -9.806 10.519 5.484 1.00 95.56 80 GLN A C 1
ATOM 577 O O . GLN A 1 80 ? -10.832 9.923 5.806 1.00 95.56 80 GLN A O 1
ATOM 582 N N . GLY A 1 81 ? -9.111 11.245 6.366 1.00 94.19 81 GLY A N 1
ATOM 583 C CA . GLY A 1 81 ? -9.491 11.383 7.773 1.00 94.19 81 GLY A CA 1
ATOM 584 C C . GLY A 1 81 ? -9.037 10.223 8.659 1.00 94.19 81 GLY A C 1
ATOM 585 O O . GLY A 1 81 ? -9.706 9.924 9.644 1.00 94.19 81 GLY A O 1
ATOM 586 N N . ALA A 1 82 ? -7.927 9.557 8.319 1.00 94.75 82 ALA A N 1
ATOM 587 C CA . ALA A 1 82 ? -7.336 8.537 9.181 1.00 94.75 82 ALA A CA 1
ATOM 588 C C . ALA A 1 82 ? -7.026 9.091 10.583 1.00 94.75 82 ALA A C 1
ATOM 590 O O . ALA A 1 82 ? -6.321 10.090 10.726 1.00 94.75 82 ALA A O 1
ATOM 591 N N . GLU A 1 83 ? -7.510 8.399 11.612 1.00 93.50 83 GLU A N 1
ATOM 592 C CA . GLU A 1 83 ? -7.161 8.661 13.014 1.00 93.50 83 GLU A CA 1
ATOM 593 C C . GLU A 1 83 ? -5.975 7.799 13.455 1.00 93.50 83 GLU A C 1
ATOM 595 O O . GLU A 1 83 ? -5.180 8.207 14.301 1.00 93.50 83 GLU A O 1
ATOM 600 N N . ILE A 1 84 ? -5.849 6.608 12.860 1.00 93.69 84 ILE A N 1
ATOM 601 C CA . ILE A 1 84 ? -4.766 5.658 13.104 1.00 93.69 84 ILE A CA 1
ATOM 602 C C . ILE A 1 84 ? -4.219 5.193 11.756 1.00 93.69 84 ILE A C 1
ATOM 604 O O . ILE A 1 84 ? -4.972 4.852 10.842 1.00 93.69 84 ILE A O 1
ATOM 608 N N . LEU A 1 85 ? -2.893 5.164 11.658 1.00 93.62 85 LEU A N 1
ATOM 609 C CA . LEU A 1 85 ? -2.153 4.682 10.499 1.00 93.62 85 LEU A CA 1
ATOM 610 C C . LEU A 1 85 ? -1.318 3.475 10.908 1.00 93.62 85 LEU A C 1
ATOM 612 O O . LEU A 1 85 ? -0.579 3.536 11.890 1.00 93.62 85 LEU A O 1
ATOM 616 N N . VAL A 1 86 ? -1.402 2.408 10.123 1.00 93.56 86 VAL A N 1
ATOM 617 C CA . VAL A 1 86 ? -0.559 1.220 10.265 1.00 93.56 86 VAL A CA 1
ATOM 618 C C . VAL A 1 86 ? 0.150 0.997 8.941 1.00 93.56 86 VAL A C 1
ATOM 620 O O . VAL A 1 86 ? -0.489 0.894 7.898 1.00 93.56 86 VAL A O 1
ATOM 623 N N . THR A 1 87 ? 1.473 0.929 8.960 1.00 92.69 87 THR A N 1
ATOM 624 C CA . THR A 1 87 ? 2.246 0.484 7.797 1.00 92.69 87 THR A CA 1
ATOM 625 C C . THR A 1 87 ? 2.343 -1.035 7.818 1.00 92.69 87 THR A C 1
ATOM 627 O O . THR A 1 87 ? 2.588 -1.603 8.881 1.00 92.69 87 THR A O 1
ATOM 630 N N . PHE A 1 88 ? 2.170 -1.685 6.672 1.00 86.25 88 PHE A N 1
ATOM 631 C CA . PHE A 1 88 ? 2.144 -3.146 6.580 1.00 86.25 88 PHE A CA 1
ATOM 632 C C . PHE A 1 88 ? 2.874 -3.606 5.314 1.00 86.25 88 PHE A C 1
ATOM 634 O O . PHE A 1 88 ? 2.764 -2.952 4.274 1.00 86.25 88 PHE A O 1
ATOM 641 N N . ASP A 1 89 ? 3.625 -4.707 5.392 1.00 83.00 89 ASP A N 1
ATOM 642 C CA . ASP A 1 89 ? 4.372 -5.206 4.231 1.00 83.00 89 ASP A CA 1
ATOM 643 C C . ASP A 1 89 ? 3.476 -5.979 3.259 1.00 83.00 89 ASP A C 1
ATOM 645 O O . ASP A 1 89 ? 2.511 -6.645 3.638 1.00 83.00 89 ASP A O 1
ATOM 649 N N . ALA A 1 90 ? 3.824 -5.892 1.977 1.00 74.00 90 ALA A N 1
ATOM 650 C CA . ALA A 1 90 ? 3.087 -6.512 0.882 1.00 74.00 90 ALA A CA 1
ATOM 651 C C . ALA A 1 90 ? 3.393 -8.011 0.681 1.00 74.00 90 ALA A C 1
ATOM 653 O O . ALA A 1 90 ? 2.646 -8.679 -0.033 1.00 74.00 90 ALA A O 1
ATOM 654 N N . ASP A 1 91 ? 4.457 -8.537 1.299 1.00 71.81 91 ASP A N 1
ATOM 655 C CA . ASP A 1 91 ? 4.993 -9.887 1.051 1.00 71.81 91 ASP A CA 1
ATOM 656 C C . ASP A 1 91 ? 4.290 -11.011 1.842 1.00 71.81 91 ASP A C 1
ATOM 658 O O . ASP A 1 91 ? 4.592 -12.195 1.670 1.00 71.81 91 ASP A O 1
ATOM 662 N N . GLY A 1 92 ? 3.333 -10.651 2.705 1.00 61.09 92 GLY A N 1
ATOM 663 C CA . GLY A 1 92 ? 2.536 -11.593 3.489 1.00 61.09 92 GLY A CA 1
ATOM 664 C C . GLY A 1 92 ? 3.229 -12.162 4.730 1.00 61.09 92 GLY A C 1
ATOM 665 O O . GLY A 1 92 ? 2.703 -13.106 5.321 1.00 61.09 92 GLY A O 1
ATOM 666 N N . GLN A 1 93 ? 4.379 -11.621 5.154 1.00 63.97 93 GLN A N 1
ATOM 667 C CA . GLN A 1 93 ? 5.031 -12.071 6.393 1.00 63.97 93 GLN A CA 1
ATOM 668 C C . GLN A 1 93 ? 4.402 -11.494 7.667 1.00 63.97 93 GLN A C 1
ATOM 670 O O . GLN A 1 93 ? 4.460 -12.135 8.719 1.00 63.97 93 GLN A O 1
ATOM 675 N N . HIS A 1 94 ? 3.756 -10.331 7.572 1.00 60.97 94 HIS A N 1
ATOM 676 C CA . HIS A 1 94 ? 3.005 -9.733 8.673 1.00 60.97 94 HIS A CA 1
ATOM 677 C C . HIS A 1 94 ? 1.620 -10.372 8.816 1.00 60.97 94 HIS A C 1
ATOM 679 O O . HIS A 1 94 ? 0.927 -10.617 7.824 1.00 60.9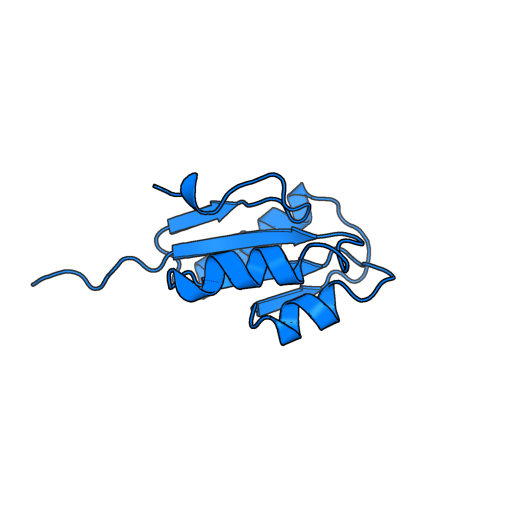7 94 HIS A O 1
ATOM 685 N N . ARG A 1 95 ? 1.188 -10.640 10.055 1.00 65.88 95 ARG A N 1
ATOM 686 C CA . ARG A 1 95 ? -0.131 -11.222 10.326 1.00 65.88 95 ARG A CA 1
ATOM 687 C C . ARG A 1 95 ? -1.094 -10.134 10.766 1.00 65.88 95 ARG A C 1
ATOM 689 O O . ARG A 1 95 ? -0.745 -9.254 11.540 1.00 65.88 95 ARG A O 1
ATOM 696 N N . VAL A 1 96 ? -2.348 -10.242 10.335 1.00 63.84 96 VAL A N 1
ATOM 697 C CA . VAL A 1 96 ? -3.437 -9.352 10.781 1.00 63.84 96 VAL A CA 1
ATOM 698 C C . VAL A 1 96 ? -3.544 -9.316 12.311 1.00 63.84 96 VAL A C 1
ATOM 700 O O . VAL A 1 96 ? -3.788 -8.264 12.883 1.00 63.84 96 VAL A O 1
ATOM 703 N N . SER A 1 97 ? -3.264 -10.444 12.973 1.00 67.94 97 SER A N 1
ATOM 704 C CA . SER A 1 97 ? -3.229 -10.570 14.436 1.00 67.94 97 SER A CA 1
ATOM 705 C C . SER A 1 97 ? -2.185 -9.697 15.141 1.00 67.94 97 SER A C 1
ATOM 707 O O . SER A 1 97 ? -2.209 -9.617 16.365 1.00 67.94 97 SER A O 1
ATOM 709 N N . ASP A 1 98 ? -1.251 -9.100 14.400 1.00 70.00 98 ASP A N 1
ATOM 710 C CA . ASP A 1 98 ? -0.218 -8.220 14.947 1.00 70.00 98 ASP A CA 1
ATOM 711 C C . ASP A 1 98 ? -0.721 -6.768 15.089 1.00 70.00 98 ASP A C 1
ATOM 713 O O . ASP A 1 98 ? -0.040 -5.938 15.693 1.00 70.00 98 ASP A O 1
ATOM 717 N N . ILE A 1 99 ? -1.910 -6.459 14.554 1.00 65.31 99 ILE A N 1
ATOM 718 C CA . ILE A 1 99 ? -2.594 -5.173 14.714 1.00 65.31 99 ILE A CA 1
ATOM 719 C C . ILE A 1 99 ? -3.428 -5.237 16.014 1.00 65.31 99 ILE A C 1
ATOM 721 O O . ILE A 1 99 ? -4.352 -6.050 16.072 1.00 65.31 99 ILE A O 1
ATOM 725 N N . PRO A 1 100 ? -3.098 -4.445 17.060 1.00 60.19 100 PRO A N 1
ATOM 726 C CA . PRO A 1 100 ? -3.767 -4.498 18.367 1.00 60.19 100 PRO A CA 1
ATOM 727 C C . PRO A 1 100 ? -5.223 -4.022 18.371 1.00 60.19 100 PRO A C 1
ATOM 729 O O . PRO A 1 100 ? -5.562 -3.124 17.563 1.00 60.19 100 PRO A O 1
#

Secondary structure (DSSP, 8-state):
-PPPPP-EEEEEEESS-TTTHHHHHHHHGGGT-EEEEEE-S-SSSHHHHHHHTT-EEEE-SS---HHHHHHHHHHHHHHTT-SEEEEEETTS-S-GGG--